Protein AF-A0A356IUM5-F1 (afdb_monomer)

Foldseek 3Di:
DPPAAAEEFAQQLDPVSLVVLQVCVVVRHQYEYEYEDQQFPDCVSVVSSVVSCVVRNHPYYHYHYHQLCVVPQAVGRDVVDDQDPDDDPDDHSNDRPPPD

Structure (mmCIF, N/CA/C/O backbone):
data_AF-A0A356IUM5-F1
#
_entry.id   AF-A0A356IUM5-F1
#
loop_
_atom_site.group_PDB
_atom_site.id
_atom_site.type_symbol
_atom_site.label_atom_id
_atom_site.label_alt_id
_atom_site.label_comp_id
_atom_site.label_asym_id
_atom_site.label_entity_id
_atom_site.label_seq_id
_atom_site.pdbx_PDB_ins_code
_atom_site.Cartn_x
_atom_site.Cartn_y
_atom_site.Cartn_z
_atom_site.occupancy
_atom_site.B_iso_or_equiv
_atom_site.auth_seq_id
_atom_site.auth_comp_id
_atom_site.auth_asym_id
_atom_site.auth_atom_id
_atom_site.pdbx_PDB_model_num
ATOM 1 N N . MET A 1 1 ? -20.427 9.902 25.580 1.00 51.66 1 MET A N 1
ATOM 2 C CA . MET A 1 1 ? -19.972 8.930 24.562 1.00 51.66 1 MET A CA 1
ATOM 3 C C . MET A 1 1 ? -18.486 9.168 24.376 1.00 51.66 1 MET A C 1
ATOM 5 O O . MET A 1 1 ? -18.110 10.327 24.287 1.00 51.66 1 MET A O 1
ATOM 9 N N . SER A 1 2 ? -17.641 8.138 24.435 1.00 69.00 2 SER A N 1
ATOM 10 C CA . SER A 1 2 ? -16.224 8.311 24.101 1.00 69.00 2 SER A CA 1
ATOM 11 C C . SER A 1 2 ? -16.115 8.572 22.602 1.00 69.00 2 SER A C 1
ATOM 13 O O . SER A 1 2 ? -16.614 7.758 21.825 1.00 69.00 2 SER A O 1
ATOM 15 N N . ASP A 1 3 ? -15.499 9.682 22.204 1.00 86.81 3 ASP A N 1
ATOM 16 C CA . ASP A 1 3 ? -15.209 9.939 20.794 1.00 86.81 3 ASP A CA 1
ATOM 17 C C . ASP A 1 3 ? -14.335 8.812 20.238 1.00 86.81 3 ASP A C 1
ATOM 19 O O . ASP A 1 3 ? -13.246 8.535 20.754 1.00 86.81 3 ASP A O 1
ATOM 23 N N . ILE A 1 4 ? -14.829 8.140 19.197 1.00 90.62 4 ILE A N 1
ATOM 24 C CA . ILE A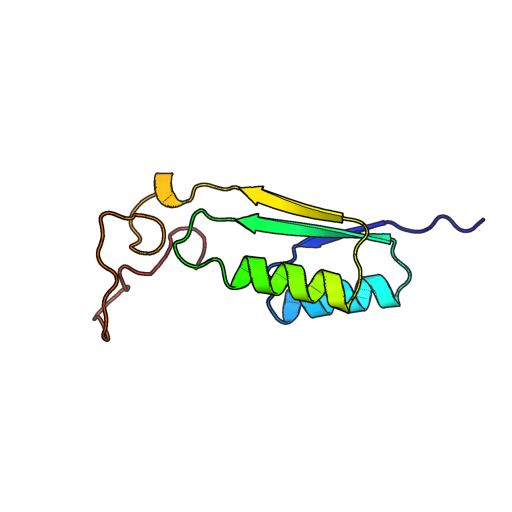 1 4 ? -14.062 7.118 18.489 1.00 90.62 4 ILE A CA 1
ATOM 25 C C . ILE A 1 4 ? -12.951 7.836 17.725 1.00 90.62 4 ILE A C 1
ATOM 27 O O . ILE A 1 4 ? -13.206 8.686 16.870 1.00 90.62 4 ILE A O 1
ATOM 31 N N . LYS A 1 5 ? -11.699 7.498 18.039 1.00 97.00 5 LYS A N 1
ATOM 32 C CA . LYS A 1 5 ? -10.541 8.076 17.356 1.00 97.0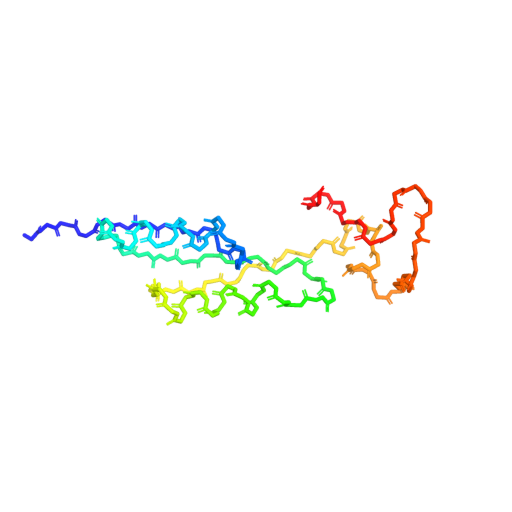0 5 LYS A CA 1
ATOM 33 C C . LYS A 1 5 ? -10.441 7.523 15.938 1.00 97.00 5 LYS A C 1
ATOM 35 O O . LYS A 1 5 ? -10.621 6.327 15.717 1.00 97.00 5 LYS A O 1
ATOM 40 N N . LYS A 1 6 ? -10.108 8.390 14.984 1.00 97.94 6 LYS A N 1
ATOM 41 C CA . LYS A 1 6 ? -9.921 8.022 13.576 1.00 97.94 6 LYS A CA 1
ATOM 42 C C . LYS A 1 6 ? -8.445 7.824 13.257 1.00 97.94 6 LYS A C 1
ATOM 44 O O . LYS A 1 6 ? -7.599 8.513 13.823 1.00 97.94 6 LYS A O 1
ATOM 49 N N . ALA A 1 7 ? -8.147 6.905 12.346 1.00 98.12 7 ALA A N 1
ATOM 50 C CA . ALA A 1 7 ? -6.799 6.668 11.838 1.00 98.12 7 ALA A CA 1
ATOM 51 C C . ALA A 1 7 ? -6.818 6.517 10.315 1.00 98.12 7 ALA A C 1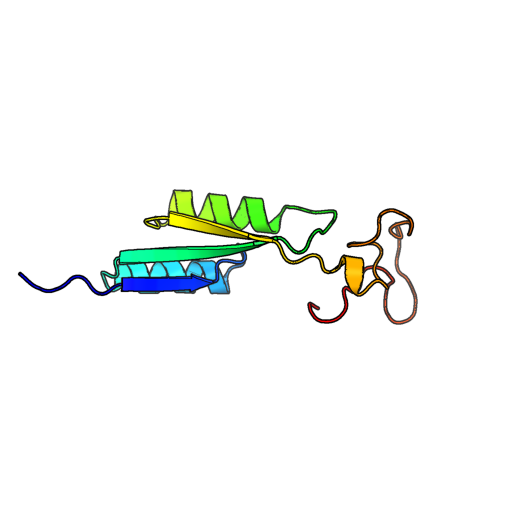
ATOM 53 O O . ALA A 1 7 ? -7.744 5.930 9.759 1.00 98.12 7 ALA A O 1
ATOM 54 N N . VAL A 1 8 ? -5.775 7.014 9.652 1.00 98.31 8 VAL A N 1
ATOM 55 C CA . VAL A 1 8 ? -5.514 6.750 8.234 1.00 98.31 8 VAL A CA 1
ATOM 56 C C . VAL A 1 8 ? -4.289 5.850 8.140 1.00 98.31 8 VAL A C 1
ATOM 58 O O . VAL A 1 8 ? -3.248 6.167 8.712 1.00 98.31 8 VAL A O 1
ATOM 61 N N . VAL A 1 9 ? -4.410 4.733 7.427 1.00 98.31 9 VAL A N 1
ATOM 62 C CA . VAL A 1 9 ? -3.337 3.754 7.229 1.00 98.31 9 VAL A CA 1
ATOM 63 C C . VAL A 1 9 ? -2.960 3.721 5.755 1.00 98.31 9 VAL A C 1
ATOM 65 O O . VAL A 1 9 ? -3.803 3.471 4.893 1.00 98.31 9 VAL A O 1
ATOM 68 N N . LEU A 1 10 ? -1.681 3.951 5.461 1.00 97.88 10 LEU A N 1
ATOM 69 C CA . LEU A 1 10 ? -1.141 3.725 4.124 1.00 97.88 10 LEU A CA 1
ATOM 70 C C . LEU A 1 10 ? -0.972 2.217 3.925 1.00 97.88 10 LEU A C 1
ATOM 72 O O . LEU A 1 10 ? -0.163 1.583 4.600 1.00 97.88 10 LEU A O 1
ATOM 76 N N . LEU A 1 11 ? -1.775 1.644 3.035 1.00 97.88 11 LEU A N 1
ATOM 77 C CA . LEU A 1 11 ? -1.935 0.212 2.855 1.00 97.88 11 LEU A CA 1
ATOM 78 C C . LEU A 1 11 ? -1.377 -0.233 1.501 1.00 97.88 11 LEU A C 1
ATOM 80 O O . LEU A 1 11 ? -2.064 -0.189 0.481 1.00 97.88 11 LEU A O 1
ATOM 84 N N . SER A 1 12 ? -0.124 -0.689 1.498 1.00 94.75 12 SER A N 1
ATOM 85 C CA . SER A 1 12 ? 0.539 -1.228 0.301 1.00 94.75 12 SER A CA 1
ATOM 86 C C . SER A 1 12 ? 0.131 -2.669 -0.018 1.00 94.75 12 SER A C 1
ATOM 88 O O . SER A 1 12 ? 0.404 -3.160 -1.106 1.00 94.75 12 SER A O 1
ATOM 90 N N . GLY A 1 13 ? -0.489 -3.372 0.937 1.00 93.50 13 GLY A N 1
ATOM 91 C CA . GLY A 1 13 ? -0.760 -4.809 0.838 1.00 93.50 13 GLY A CA 1
ATOM 92 C C . GLY A 1 13 ? 0.400 -5.692 1.315 1.00 93.50 13 GLY A C 1
ATOM 93 O O . GLY A 1 13 ? 0.254 -6.913 1.356 1.00 93.50 13 GLY A O 1
ATOM 94 N N . GLY A 1 14 ? 1.527 -5.092 1.717 1.00 95.56 14 GLY A N 1
ATOM 95 C CA . GLY A 1 14 ? 2.639 -5.777 2.378 1.00 95.56 14 GLY A CA 1
ATOM 96 C C . GLY A 1 14 ? 2.425 -5.972 3.884 1.00 95.56 14 GLY A C 1
ATOM 97 O O . GLY A 1 14 ? 1.565 -5.325 4.493 1.00 95.56 14 GLY A O 1
ATOM 98 N N . LEU A 1 15 ? 3.252 -6.837 4.483 1.00 97.25 15 LEU A N 1
ATOM 99 C CA . LEU A 1 15 ? 3.187 -7.248 5.894 1.00 97.25 15 LEU A CA 1
ATOM 100 C C . LEU A 1 15 ? 3.126 -6.064 6.866 1.00 97.25 15 LEU A C 1
ATOM 102 O O . LEU A 1 15 ? 2.255 -6.031 7.736 1.00 97.25 15 LEU A O 1
ATOM 106 N N . ASP A 1 16 ? 4.012 -5.085 6.702 1.00 97.88 16 ASP A N 1
ATOM 107 C CA . ASP A 1 16 ? 4.128 -3.960 7.635 1.00 97.88 16 ASP A CA 1
ATOM 108 C C . ASP A 1 16 ? 2.848 -3.123 7.645 1.00 97.88 16 ASP A C 1
ATOM 110 O O . ASP A 1 16 ? 2.271 -2.848 8.696 1.00 97.88 16 ASP A O 1
ATOM 114 N N . SER A 1 17 ? 2.336 -2.793 6.457 1.00 97.88 17 SER A N 1
ATOM 115 C CA . SER A 1 17 ? 1.107 -2.010 6.315 1.00 97.88 17 SER A CA 1
ATOM 116 C C . SER A 1 17 ? -0.130 -2.746 6.845 1.00 97.88 17 SER A C 1
ATOM 118 O O . SER A 1 17 ? -0.987 -2.139 7.492 1.00 97.88 17 SER A O 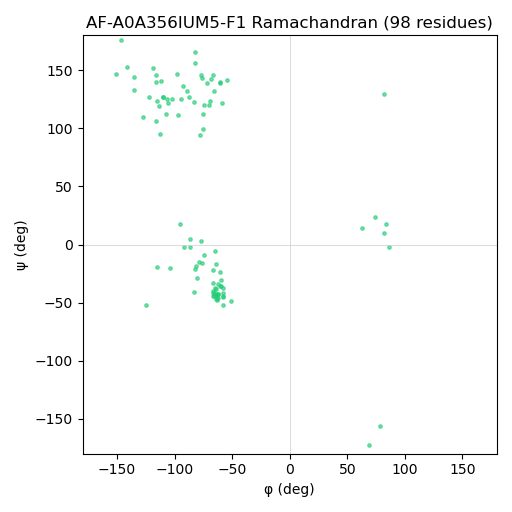1
ATOM 120 N N . ALA A 1 18 ? -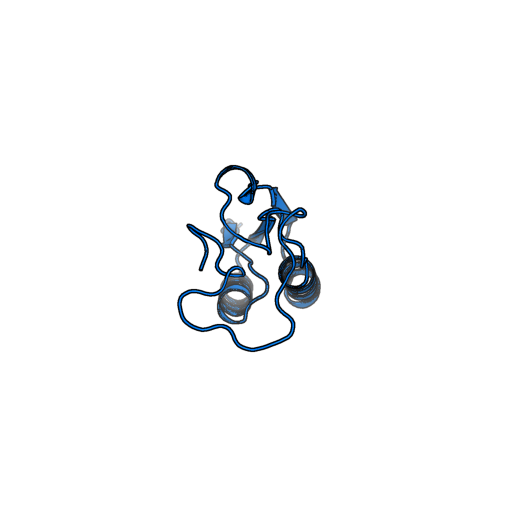0.198 -4.067 6.645 1.00 98.38 18 ALA A N 1
ATOM 121 C CA . ALA A 1 18 ? -1.256 -4.905 7.199 1.00 98.38 18 ALA A CA 1
ATOM 122 C C . ALA A 1 18 ? -1.181 -4.968 8.731 1.00 98.38 18 ALA A C 1
ATOM 124 O O . ALA A 1 18 ? -2.204 -4.878 9.411 1.00 98.38 18 ALA A O 1
ATOM 125 N N . THR A 1 19 ? 0.032 -5.049 9.278 1.00 98.50 19 THR A N 1
ATOM 126 C CA . THR A 1 19 ? 0.279 -5.043 10.724 1.00 98.50 19 THR A CA 1
ATOM 127 C C . THR A 1 19 ? -0.140 -3.711 11.345 1.00 98.50 19 THR A C 1
ATOM 129 O O . THR A 1 19 ? -0.828 -3.700 12.365 1.00 98.50 19 THR A O 1
ATOM 132 N N . CYS A 1 20 ? 0.177 -2.583 10.702 1.00 98.50 20 CYS A N 1
ATOM 133 C CA . CYS A 1 20 ? -0.281 -1.259 11.127 1.00 98.50 20 CYS A CA 1
ATOM 134 C C . CYS A 1 20 ? -1.812 -1.167 11.191 1.00 98.50 20 CYS A C 1
ATOM 136 O O . CYS A 1 20 ? -2.352 -0.670 12.182 1.00 98.50 20 CYS A O 1
ATOM 138 N N . LEU A 1 21 ? -2.521 -1.683 10.177 1.00 98.62 21 LEU A N 1
ATOM 139 C CA . LEU A 1 21 ? -3.986 -1.724 10.190 1.00 98.62 21 LEU A CA 1
ATOM 140 C C . LEU A 1 21 ? -4.514 -2.592 11.339 1.00 98.62 21 LEU A C 1
ATOM 142 O O . LEU A 1 21 ? -5.399 -2.156 12.073 1.00 98.62 21 LEU A O 1
ATOM 146 N N . ALA A 1 22 ? -3.949 -3.787 11.532 1.00 98.50 22 ALA A N 1
ATOM 147 C CA . ALA A 1 22 ? -4.345 -4.688 12.612 1.00 98.50 22 ALA A CA 1
ATOM 148 C C . ALA A 1 22 ? -4.184 -4.032 13.992 1.00 98.50 22 ALA A C 1
ATOM 150 O O . ALA A 1 22 ? -5.101 -4.085 14.813 1.00 98.50 22 ALA A O 1
ATOM 151 N N . ILE A 1 23 ? -3.053 -3.361 14.232 1.00 98.56 23 ILE A N 1
ATOM 152 C CA . ILE A 1 23 ? -2.776 -2.654 15.488 1.00 98.56 23 ILE A CA 1
ATOM 153 C C . ILE A 1 23 ? -3.776 -1.512 15.702 1.00 98.56 23 ILE A C 1
ATOM 155 O O . ILE A 1 23 ? -4.362 -1.412 16.780 1.00 98.56 23 ILE A O 1
ATOM 159 N N . ALA A 1 24 ? -4.014 -0.671 14.691 1.00 98.25 24 ALA A N 1
ATOM 160 C CA . ALA A 1 24 ? -4.949 0.448 14.802 1.00 98.25 24 ALA A CA 1
ATOM 161 C C . ALA A 1 24 ? -6.387 -0.034 15.071 1.00 98.25 24 ALA A C 1
ATOM 163 O O . ALA A 1 24 ? -7.071 0.486 15.954 1.00 98.25 24 ALA A O 1
ATOM 164 N N . ARG A 1 25 ? -6.832 -1.092 14.383 1.00 97.88 25 ARG A N 1
ATOM 165 C CA . ARG A 1 25 ? -8.137 -1.721 14.634 1.00 97.88 25 ARG A CA 1
ATOM 166 C C . ARG A 1 25 ? -8.227 -2.308 16.039 1.00 97.88 25 ARG A C 1
ATOM 168 O O . ARG A 1 25 ? -9.219 -2.071 16.722 1.00 97.88 25 ARG A O 1
ATOM 175 N N . HIS A 1 26 ? -7.189 -3.009 16.493 1.00 97.62 26 HIS A N 1
ATOM 176 C CA . HIS A 1 26 ? -7.131 -3.576 17.841 1.00 97.62 26 HIS A CA 1
ATOM 177 C C . HIS A 1 26 ? -7.209 -2.500 18.936 1.00 97.62 26 HIS A C 1
ATOM 179 O O . HIS A 1 26 ? -7.855 -2.706 19.959 1.00 97.62 26 HIS A O 1
ATOM 185 N N . GLN A 1 27 ? -6.621 -1.325 18.702 1.00 97.19 27 GLN A N 1
ATOM 186 C CA . GLN A 1 27 ? -6.691 -0.181 19.616 1.00 97.19 27 GLN A CA 1
ATOM 187 C C . GLN A 1 27 ? -8.033 0.580 19.568 1.00 97.19 27 GLN A C 1
ATOM 189 O O . GLN A 1 27 ? -8.188 1.592 20.251 1.00 97.19 27 GLN A O 1
ATOM 194 N N . GLY A 1 28 ? -9.008 0.115 18.779 1.00 96.81 28 GLY A N 1
ATOM 195 C CA . GLY A 1 28 ? -10.353 0.689 18.716 1.00 96.81 28 GLY A CA 1
ATOM 196 C C . GLY A 1 28 ? -10.495 1.893 17.784 1.00 96.81 28 GLY A C 1
ATOM 197 O O . GLY A 1 28 ? -11.478 2.625 17.900 1.00 96.81 28 GLY A O 1
ATOM 198 N N . TYR A 1 29 ? -9.551 2.115 16.863 1.00 98.25 29 TYR A N 1
ATOM 199 C CA . TYR A 1 29 ? -9.668 3.203 15.893 1.00 98.25 29 TYR A CA 1
ATOM 200 C C . TYR A 1 29 ? -10.666 2.874 14.775 1.00 98.25 29 TYR A C 1
ATOM 202 O O . TYR A 1 29 ? -10.722 1.761 14.230 1.00 98.25 29 TYR A O 1
ATOM 210 N N . GLU A 1 30 ? -11.393 3.903 14.353 1.00 98.06 30 GLU A N 1
ATOM 211 C CA . GLU A 1 30 ? -12.089 3.935 13.072 1.00 98.06 30 GLU A CA 1
ATOM 212 C C . GLU A 1 30 ? -11.052 4.166 11.962 1.00 98.06 30 GLU A C 1
ATOM 214 O O . GLU A 1 30 ? -10.556 5.277 11.765 1.00 98.06 30 GLU A O 1
ATOM 219 N N . CYS A 1 31 ? -10.652 3.083 11.295 1.00 98.50 31 CYS A N 1
ATOM 220 C CA . CYS A 1 31 ? -9.549 3.102 10.338 1.00 98.50 31 CYS A CA 1
ATOM 221 C C . CYS A 1 31 ? -10.042 3.351 8.913 1.00 98.50 31 CYS A C 1
ATOM 223 O O . CYS A 1 31 ? -10.980 2.703 8.457 1.00 98.50 31 CYS A O 1
ATOM 225 N N . TYR A 1 32 ? -9.340 4.215 8.195 1.00 98.56 32 TYR A N 1
ATOM 226 C CA . TYR A 1 32 ? -9.468 4.453 6.762 1.00 98.56 32 TYR A CA 1
ATOM 227 C C . TYR A 1 32 ? -8.155 4.046 6.097 1.00 98.56 32 TYR A C 1
ATOM 229 O O . TYR A 1 32 ? -7.083 4.299 6.645 1.00 98.56 32 TYR A O 1
ATOM 237 N N . ALA A 1 33 ? -8.216 3.413 4.934 1.00 98.50 33 ALA A N 1
ATOM 238 C CA . ALA A 1 33 ? -7.037 2.937 4.225 1.00 98.50 33 ALA A CA 1
ATOM 239 C C . ALA A 1 33 ? -6.815 3.727 2.930 1.00 98.50 33 ALA A C 1
ATOM 241 O O . ALA A 1 33 ? -7.762 4.042 2.208 1.00 98.50 33 ALA A O 1
ATOM 242 N N . ILE A 1 34 ? -5.552 4.022 2.624 1.00 98.12 34 ILE A N 1
ATOM 243 C CA . ILE A 1 34 ? -5.125 4.619 1.356 1.00 98.12 34 ILE A CA 1
ATOM 244 C C . ILE A 1 34 ? -4.102 3.693 0.710 1.00 98.12 34 ILE A C 1
ATOM 246 O O . ILE A 1 34 ? -3.103 3.357 1.335 1.00 98.12 34 ILE A O 1
ATOM 250 N N . THR A 1 35 ? -4.322 3.314 -0.542 1.00 96.38 35 THR A N 1
ATOM 251 C CA . THR A 1 35 ? -3.349 2.584 -1.361 1.00 96.38 35 THR A CA 1
ATOM 252 C C . THR A 1 35 ? -2.975 3.410 -2.587 1.00 96.38 35 THR A C 1
ATOM 254 O O . THR A 1 35 ? -3.771 4.231 -3.047 1.00 96.38 35 THR A O 1
ATOM 257 N N . PHE A 1 36 ? -1.765 3.220 -3.103 1.00 92.75 36 PHE A N 1
ATOM 258 C CA . PHE A 1 36 ? -1.259 3.969 -4.248 1.00 92.75 36 PHE A CA 1
ATOM 259 C C . PHE A 1 36 ? -1.145 3.057 -5.461 1.00 92.75 36 PHE A C 1
ATOM 261 O O . PHE A 1 36 ? -0.522 2.001 -5.396 1.00 92.75 36 PHE A O 1
ATOM 268 N N . ASP A 1 37 ? -1.745 3.486 -6.563 1.00 91.75 37 ASP A N 1
ATOM 269 C CA . ASP A 1 37 ? -1.544 2.899 -7.878 1.00 91.75 37 ASP A CA 1
ATOM 270 C C . ASP A 1 37 ? -0.503 3.735 -8.623 1.00 91.75 37 ASP A C 1
ATOM 272 O O . ASP A 1 37 ? -0.754 4.888 -8.967 1.00 91.75 37 ASP A O 1
ATOM 276 N N . TYR A 1 3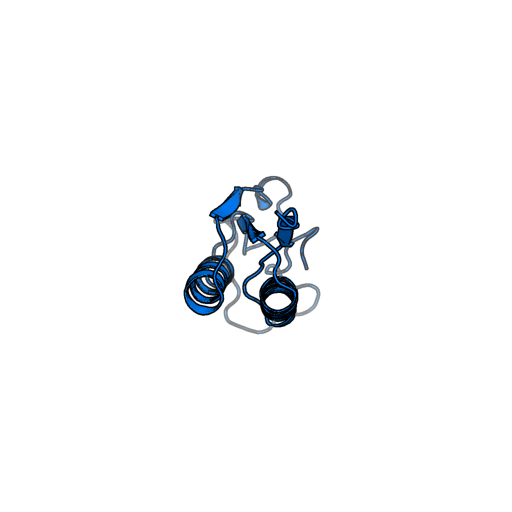8 ? 0.672 3.151 -8.847 1.00 87.81 38 TYR A N 1
ATOM 277 C CA . TYR A 1 38 ? 1.795 3.826 -9.496 1.00 87.81 38 TYR A CA 1
ATOM 278 C C . TYR A 1 38 ? 1.768 3.750 -11.037 1.00 87.81 38 TYR A C 1
ATOM 280 O O . TYR A 1 38 ? 2.737 4.149 -11.688 1.00 87.81 38 TYR A O 1
ATOM 288 N N . GLY A 1 39 ? 0.712 3.185 -11.634 1.00 81.94 39 GLY A N 1
ATOM 289 C CA . GLY A 1 39 ? 0.624 2.958 -13.082 1.00 81.94 39 GLY A CA 1
ATOM 290 C C . GLY A 1 39 ? 1.509 1.809 -13.572 1.00 81.94 39 GLY A C 1
ATOM 291 O O . GLY A 1 39 ? 1.922 1.777 -14.731 1.00 81.94 39 GLY A O 1
ATOM 292 N N . GLN A 1 40 ? 1.845 0.873 -12.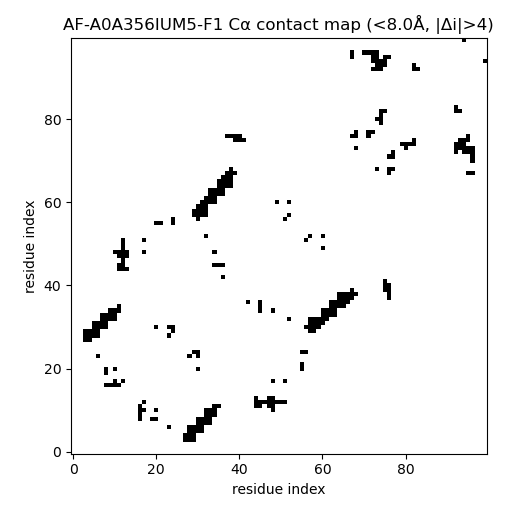686 1.00 79.50 40 GLN A N 1
ATOM 293 C CA . GLN A 1 40 ? 2.727 -0.243 -13.010 1.00 79.50 40 GLN A CA 1
ATOM 294 C C . GLN A 1 40 ? 1.994 -1.388 -13.701 1.00 79.50 40 GLN A C 1
ATOM 296 O O . GLN A 1 40 ? 0.802 -1.596 -13.503 1.00 79.50 40 GLN A O 1
ATOM 301 N N . ARG A 1 41 ? 2.725 -2.208 -14.463 1.00 76.06 41 ARG A N 1
ATOM 302 C CA . ARG A 1 41 ? 2.163 -3.383 -15.155 1.00 76.06 41 ARG A CA 1
ATOM 303 C C . ARG A 1 41 ? 1.555 -4.433 -14.219 1.00 76.06 41 ARG A C 1
ATOM 305 O O . ARG A 1 41 ? 0.732 -5.224 -14.672 1.00 76.06 41 ARG A O 1
ATOM 312 N N . HIS A 1 42 ? 1.976 -4.483 -12.955 1.00 75.94 42 HIS A N 1
ATOM 313 C CA . HIS A 1 42 ? 1.514 -5.478 -11.991 1.00 75.94 42 HIS A CA 1
ATOM 314 C C . HIS A 1 42 ? 0.700 -4.834 -10.868 1.00 75.94 42 HIS A C 1
ATOM 316 O O . HIS A 1 42 ? 1.222 -4.058 -10.077 1.00 75.94 42 HIS A O 1
ATOM 322 N N . GLU A 1 43 ? -0.564 -5.242 -10.752 1.00 82.94 43 GLU A N 1
ATOM 323 C CA . GLU A 1 43 ? -1.513 -4.760 -9.736 1.00 82.94 43 GLU A CA 1
ATOM 324 C C . GLU A 1 43 ? -1.585 -5.679 -8.496 1.00 82.94 43 GLU A C 1
ATOM 326 O O . GLU A 1 43 ? -2.541 -5.638 -7.718 1.00 82.94 43 GLU A O 1
ATOM 331 N N . SER A 1 44 ? -0.593 -6.556 -8.297 1.00 89.88 44 SER A N 1
ATOM 332 C CA . SER A 1 44 ? -0.600 -7.555 -7.216 1.00 89.88 44 SER A CA 1
ATOM 333 C C . SER A 1 44 ? -0.672 -6.922 -5.822 1.00 89.88 44 SER A C 1
ATOM 335 O O . SER A 1 44 ? -1.345 -7.461 -4.940 1.00 89.88 44 SER A O 1
ATOM 337 N N . GLU A 1 45 ? -0.030 -5.767 -5.643 1.00 90.06 45 GLU A N 1
ATOM 338 C CA . GLU A 1 45 ? -0.061 -4.961 -4.418 1.00 90.06 45 GLU A CA 1
ATOM 339 C C . GLU A 1 45 ? -1.454 -4.378 -4.152 1.00 90.06 45 GLU A C 1
ATOM 341 O O . GLU A 1 45 ? -1.975 -4.517 -3.047 1.00 90.06 45 GLU A O 1
ATOM 346 N N . LEU A 1 46 ? -2.124 -3.833 -5.174 1.00 93.56 46 LEU A N 1
ATOM 347 C CA . LEU A 1 46 ? -3.493 -3.314 -5.055 1.00 93.56 46 LEU A CA 1
ATOM 348 C C . LEU A 1 46 ? -4.477 -4.428 -4.674 1.00 93.56 46 LEU A C 1
ATOM 350 O O . LEU A 1 46 ? -5.317 -4.260 -3.784 1.00 93.56 46 LEU A O 1
ATOM 354 N N . ALA A 1 47 ? -4.333 -5.600 -5.298 1.00 95.50 47 ALA A N 1
ATOM 355 C CA . ALA A 1 47 ? -5.117 -6.779 -4.952 1.00 95.50 47 ALA A CA 1
ATOM 356 C C . ALA A 1 47 ? -4.827 -7.255 -3.517 1.00 95.50 47 ALA A C 1
ATOM 358 O O . ALA A 1 47 ? -5.742 -7.672 -2.808 1.00 95.50 47 ALA A O 1
ATOM 359 N N . ALA A 1 48 ? -3.571 -7.192 -3.067 1.00 96.44 48 ALA A N 1
ATOM 360 C CA . ALA A 1 48 ? -3.202 -7.520 -1.694 1.00 96.44 48 ALA A CA 1
ATOM 361 C C . ALA A 1 48 ? -3.795 -6.525 -0.686 1.00 96.44 48 ALA A C 1
ATOM 363 O O . ALA A 1 48 ? -4.384 -6.957 0.302 1.00 96.44 48 ALA A O 1
ATOM 364 N N . ALA A 1 49 ? -3.732 -5.220 -0.959 1.00 97.25 49 ALA A N 1
ATOM 365 C CA . ALA A 1 49 ? -4.337 -4.188 -0.121 1.00 97.25 49 ALA A CA 1
ATOM 366 C C . ALA A 1 49 ? -5.851 -4.399 0.035 1.00 97.25 49 ALA A C 1
ATOM 368 O O . ALA A 1 49 ? -6.369 -4.323 1.150 1.00 97.25 49 ALA A O 1
ATOM 369 N N . ARG A 1 50 ? -6.553 -4.757 -1.052 1.00 97.50 50 ARG A N 1
ATOM 370 C CA . ARG A 1 50 ? -7.977 -5.126 -1.003 1.00 97.50 50 ARG A CA 1
ATOM 371 C C . ARG A 1 50 ? -8.222 -6.306 -0.063 1.00 97.50 50 ARG A C 1
ATOM 373 O O . ARG A 1 50 ? -9.017 -6.173 0.860 1.00 97.50 50 ARG A O 1
ATOM 380 N N . ARG A 1 51 ? -7.479 -7.408 -0.233 1.00 98.12 51 ARG A N 1
ATOM 381 C CA . ARG A 1 51 ? -7.600 -8.598 0.631 1.00 98.12 51 ARG A CA 1
ATOM 382 C C . ARG A 1 51 ? -7.354 -8.280 2.105 1.00 98.12 51 ARG A C 1
ATOM 384 O O . ARG A 1 51 ? -8.016 -8.842 2.969 1.00 98.12 51 ARG A O 1
ATOM 391 N N . VAL A 1 52 ? -6.407 -7.390 2.400 1.00 98.19 52 VAL A N 1
ATOM 392 C CA . VAL A 1 52 ? -6.114 -6.976 3.777 1.00 98.19 52 VAL A CA 1
ATOM 393 C C . VAL A 1 52 ? -7.281 -6.188 4.381 1.00 98.19 52 VAL A C 1
ATOM 395 O O . VAL A 1 52 ? -7.644 -6.446 5.527 1.00 98.19 52 VAL A O 1
ATOM 398 N N . VAL A 1 53 ? -7.909 -5.277 3.629 1.00 97.94 53 VAL A N 1
ATOM 399 C CA . VAL A 1 53 ? -9.115 -4.565 4.095 1.00 97.94 53 VAL A CA 1
ATOM 400 C C . VAL A 1 53 ? -10.286 -5.517 4.292 1.00 97.94 53 VAL A C 1
ATOM 402 O O . VAL A 1 53 ? -10.961 -5.417 5.313 1.00 97.94 53 VAL A O 1
ATOM 405 N N . ASP A 1 54 ? -10.492 -6.463 3.377 1.00 97.81 54 ASP A N 1
ATOM 406 C CA . ASP A 1 54 ? -11.567 -7.453 3.489 1.00 97.81 54 ASP A CA 1
ATOM 407 C C . ASP A 1 54 ? -11.391 -8.343 4.735 1.00 97.81 54 ASP A C 1
ATOM 409 O O . ASP A 1 54 ? -12.371 -8.725 5.371 1.00 97.81 54 ASP A O 1
ATOM 413 N N . ALA A 1 55 ? -10.143 -8.641 5.116 1.00 97.81 55 ALA A N 1
ATOM 414 C CA . ALA A 1 55 ? -9.826 -9.479 6.272 1.00 97.81 55 ALA A CA 1
ATOM 415 C C . ALA A 1 55 ? -9.821 -8.726 7.617 1.00 97.81 55 ALA A C 1
ATOM 417 O O . ALA A 1 55 ? -10.266 -9.273 8.624 1.00 97.81 55 ALA A O 1
ATOM 418 N N . LEU A 1 56 ? -9.281 -7.502 7.664 1.00 97.44 56 LEU A N 1
ATOM 419 C CA . LEU A 1 56 ? -9.041 -6.761 8.917 1.00 97.44 56 LEU A CA 1
ATOM 420 C C . LEU A 1 56 ? -10.059 -5.641 9.179 1.00 97.44 56 LEU A C 1
ATOM 422 O O . LEU A 1 56 ? -10.231 -5.199 10.320 1.00 97.44 56 LEU A O 1
ATOM 426 N N . GLY A 1 57 ? -10.739 -5.184 8.130 1.00 95.12 57 GLY A N 1
ATOM 427 C CA . GLY A 1 57 ? -11.704 -4.097 8.168 1.00 95.12 57 GLY A CA 1
ATOM 428 C C . GLY A 1 57 ? -11.068 -2.707 8.115 1.00 95.12 57 GLY A C 1
ATOM 429 O O . GLY A 1 57 ? -10.201 -2.349 8.912 1.00 95.12 57 GLY A O 1
ATOM 430 N N . ALA A 1 58 ? -11.586 -1.886 7.208 1.00 97.69 58 ALA A N 1
ATOM 431 C CA . ALA A 1 58 ? -11.431 -0.437 7.179 1.00 97.69 58 ALA A CA 1
ATOM 432 C C . ALA A 1 58 ? -12.765 0.173 6.725 1.00 97.69 58 ALA A C 1
ATOM 434 O O . ALA A 1 58 ? -13.528 -0.471 6.008 1.00 97.69 58 ALA A O 1
ATOM 435 N N . MET A 1 59 ? -13.048 1.405 7.135 1.00 98.00 59 MET A N 1
ATOM 436 C CA . MET A 1 59 ? -14.273 2.115 6.754 1.00 98.00 59 MET A CA 1
ATOM 437 C C . MET A 1 59 ? -14.306 2.445 5.263 1.00 98.00 59 MET A C 1
ATOM 439 O O . MET A 1 59 ? -15.366 2.456 4.649 1.00 98.00 59 MET A O 1
ATOM 443 N N . GLU A 1 60 ? -13.136 2.708 4.687 1.00 97.81 60 GLU A N 1
ATOM 444 C CA . GLU A 1 60 ? -12.952 2.985 3.269 1.00 97.81 60 GLU A CA 1
ATOM 445 C C . GLU A 1 60 ? -11.550 2.530 2.854 1.00 97.81 60 GLU A C 1
ATOM 447 O O . GLU A 1 60 ? -10.606 2.630 3.641 1.00 97.81 60 GLU A O 1
ATOM 452 N N . LEU A 1 61 ? -11.413 2.065 1.611 1.00 97.94 61 LEU A N 1
ATOM 453 C CA . LEU A 1 61 ? -10.126 1.925 0.934 1.00 97.94 61 LEU A CA 1
ATOM 454 C C . LEU A 1 61 ? -10.111 2.858 -0.274 1.00 97.94 61 LEU A C 1
ATOM 456 O O . LEU A 1 61 ? -10.753 2.573 -1.288 1.00 97.94 61 LEU A O 1
ATOM 460 N N . LYS A 1 62 ? -9.364 3.955 -0.160 1.00 97.75 62 LYS A N 1
ATOM 461 C CA . LYS A 1 62 ? -9.136 4.906 -1.245 1.00 97.75 62 LYS A CA 1
ATOM 462 C C . LYS A 1 62 ? -7.907 4.489 -2.045 1.00 97.75 62 LYS A C 1
ATOM 464 O O . LYS A 1 62 ? -6.851 4.252 -1.467 1.00 97.75 62 LYS A O 1
ATOM 469 N N . THR A 1 63 ? -8.024 4.459 -3.367 1.00 95.81 63 THR A N 1
ATOM 470 C CA . THR A 1 63 ? -6.872 4.288 -4.261 1.00 95.81 63 THR A CA 1
ATOM 471 C C . THR A 1 63 ? -6.498 5.643 -4.849 1.00 95.81 63 THR A C 1
ATOM 473 O O . THR A 1 63 ? -7.354 6.329 -5.409 1.00 95.81 63 THR A O 1
ATOM 476 N N . ILE A 1 64 ? -5.238 6.043 -4.690 1.00 94.38 64 ILE A N 1
ATOM 477 C CA . ILE A 1 64 ? -4.672 7.268 -5.259 1.00 94.38 64 ILE A CA 1
ATOM 478 C C . ILE A 1 64 ? -3.778 6.878 -6.427 1.00 94.38 64 ILE A C 1
ATOM 480 O O . ILE A 1 64 ? -2.828 6.121 -6.250 1.00 94.38 64 ILE A O 1
ATOM 484 N N . HIS A 1 65 ? -4.083 7.401 -7.609 1.00 91.19 65 HIS A N 1
ATOM 485 C CA . HIS A 1 65 ? -3.286 7.157 -8.802 1.00 91.19 65 HIS A CA 1
ATOM 486 C C . HIS A 1 65 ? -2.145 8.178 -8.897 1.00 91.19 65 HIS A C 1
ATOM 488 O O . HIS A 1 65 ? -2.382 9.386 -8.824 1.00 91.19 65 HIS A O 1
ATOM 494 N N . ILE A 1 66 ? -0.916 7.692 -9.055 1.00 87.56 66 ILE A N 1
ATOM 495 C CA . ILE A 1 66 ? 0.301 8.475 -9.276 1.00 87.56 66 ILE A CA 1
ATOM 496 C C . ILE A 1 66 ? 0.978 7.901 -10.517 1.00 87.56 66 ILE A C 1
ATOM 498 O O . ILE A 1 66 ? 1.526 6.806 -10.472 1.00 87.56 66 ILE A O 1
ATOM 502 N N . ASN A 1 67 ? 0.975 8.638 -11.623 1.00 83.50 67 ASN A N 1
ATOM 503 C CA . ASN A 1 67 ? 1.592 8.157 -12.852 1.00 83.50 67 ASN A CA 1
ATOM 504 C C . ASN A 1 67 ? 3.123 8.295 -12.791 1.00 83.50 67 ASN A C 1
ATOM 506 O O . ASN A 1 67 ? 3.678 9.337 -13.134 1.00 83.50 67 ASN A O 1
ATOM 510 N N . LEU A 1 68 ? 3.824 7.235 -12.378 1.00 82.81 68 LEU A N 1
ATOM 511 C CA . LEU A 1 68 ? 5.292 7.208 -12.429 1.00 82.81 68 LEU A CA 1
ATOM 512 C C . LEU A 1 68 ? 5.833 7.018 -13.856 1.00 82.81 68 LEU A C 1
ATOM 514 O O . LEU A 1 68 ? 7.032 7.175 -14.076 1.00 82.81 68 LEU A O 1
ATOM 518 N N . GLY A 1 69 ? 4.975 6.711 -14.835 1.00 77.94 69 GLY A N 1
ATOM 519 C CA . GLY A 1 69 ? 5.352 6.667 -16.249 1.00 77.94 69 GLY A CA 1
ATOM 520 C C . GLY A 1 69 ? 5.889 8.005 -16.761 1.00 77.94 69 GLY A C 1
ATOM 521 O O . GLY A 1 69 ? 6.800 8.008 -17.582 1.00 77.94 69 GLY A O 1
ATOM 522 N N . ASP A 1 70 ? 5.420 9.127 -16.205 1.00 79.81 70 ASP A N 1
ATOM 523 C CA . ASP A 1 70 ? 5.883 10.472 -16.580 1.00 79.81 70 ASP A CA 1
ATOM 524 C C . ASP A 1 70 ? 7.351 10.731 -16.186 1.00 79.81 70 ASP A C 1
ATOM 526 O O . ASP A 1 70 ? 8.013 11.583 -16.776 1.00 79.81 70 ASP A O 1
ATOM 530 N N . ILE A 1 71 ? 7.880 9.981 -15.211 1.00 80.12 71 ILE A N 1
ATOM 531 C CA . ILE A 1 71 ? 9.302 10.019 -14.827 1.00 80.12 71 ILE A CA 1
ATOM 532 C C . ILE A 1 71 ? 10.149 9.173 -15.795 1.00 80.12 71 ILE A C 1
ATOM 534 O O . ILE A 1 71 ? 11.315 9.484 -16.038 1.00 80.12 71 ILE A O 1
ATOM 538 N N . GLY A 1 72 ? 9.559 8.128 -16.382 1.00 79.00 72 GLY A N 1
ATOM 539 C CA . GLY A 1 72 ? 10.214 7.226 -17.326 1.00 79.00 72 GLY A CA 1
ATOM 540 C C . GLY A 1 72 ? 11.290 6.327 -16.703 1.00 79.00 72 GLY A C 1
ATOM 541 O O . GLY A 1 72 ? 11.470 6.256 -15.487 1.00 79.00 72 GLY A O 1
ATOM 542 N N . GLY A 1 73 ? 12.008 5.598 -17.562 1.00 80.62 73 GLY A N 1
ATOM 543 C CA . GLY A 1 73 ? 13.192 4.823 -17.168 1.00 80.62 73 GLY A CA 1
ATOM 544 C C . GLY A 1 73 ? 12.921 3.445 -16.557 1.00 80.62 73 GLY A C 1
ATOM 545 O O . GLY A 1 73 ? 13.862 2.823 -16.070 1.00 80.62 73 GLY A O 1
ATOM 546 N N . SER A 1 74 ? 11.677 2.949 -16.600 1.00 84.31 74 SER A N 1
ATOM 547 C CA . SER A 1 74 ? 11.331 1.614 -16.103 1.00 84.31 74 SER A CA 1
ATOM 548 C C . SER A 1 74 ? 10.414 0.832 -17.038 1.00 84.31 74 SER A C 1
ATOM 550 O O . SER A 1 74 ? 9.345 1.303 -17.417 1.00 84.31 74 SER A O 1
ATOM 552 N N . ALA A 1 75 ? 10.756 -0.429 -17.300 1.00 84.25 75 ALA A N 1
ATOM 553 C CA . ALA A 1 75 ? 9.906 -1.397 -17.987 1.00 84.25 75 ALA A CA 1
ATOM 554 C C . ALA A 1 75 ? 8.620 -1.732 -17.215 1.00 84.25 75 ALA A C 1
ATOM 556 O O . ALA A 1 75 ? 7.674 -2.268 -17.794 1.00 84.25 75 ALA A O 1
ATOM 557 N N . LEU A 1 76 ? 8.555 -1.420 -15.914 1.00 82.56 76 LEU A N 1
ATOM 558 C CA . LEU A 1 76 ? 7.349 -1.635 -15.117 1.00 82.56 76 LEU A CA 1
ATOM 559 C C . LEU A 1 76 ? 6.318 -0.516 -15.266 1.00 82.56 76 LEU A C 1
ATOM 561 O O . LEU A 1 76 ? 5.150 -0.785 -15.004 1.00 82.56 76 LEU A O 1
ATOM 565 N N . THR A 1 77 ? 6.708 0.686 -15.693 1.00 81.25 77 THR A N 1
ATOM 566 C CA . THR A 1 77 ? 5.806 1.844 -15.861 1.00 81.25 77 THR A CA 1
ATOM 567 C C . THR A 1 77 ? 5.684 2.301 -17.316 1.00 81.25 77 THR A C 1
ATOM 569 O O . THR A 1 77 ? 4.690 2.924 -17.674 1.00 81.25 77 THR A O 1
ATOM 572 N N . ASP A 1 78 ? 6.632 1.933 -18.183 1.00 83.06 78 ASP A N 1
ATOM 573 C CA . ASP A 1 78 ? 6.600 2.196 -19.622 1.00 83.06 78 ASP A CA 1
ATOM 574 C C . ASP A 1 78 ? 6.301 0.906 -20.401 1.00 83.06 78 ASP A C 1
ATOM 576 O O . ASP A 1 78 ? 6.987 -0.109 -20.255 1.00 83.06 78 ASP A O 1
ATOM 580 N N . ARG A 1 79 ? 5.259 0.926 -21.241 1.00 81.00 79 ARG A N 1
ATOM 581 C CA . ARG A 1 79 ? 4.834 -0.222 -22.064 1.00 81.00 79 ARG A CA 1
ATOM 582 C C . ARG A 1 79 ? 5.720 -0.474 -23.289 1.00 81.00 79 ARG A C 1
ATOM 584 O O . ARG A 1 79 ? 5.640 -1.560 -23.855 1.00 81.00 79 ARG A O 1
ATOM 591 N N . SER A 1 80 ? 6.547 0.490 -23.685 1.00 84.31 80 SER A N 1
ATOM 592 C CA . SER A 1 80 ? 7.442 0.392 -24.843 1.00 84.31 80 SER A CA 1
ATOM 593 C C . SER A 1 80 ? 8.741 -0.369 -24.552 1.00 84.31 80 SER A C 1
ATOM 595 O O . SER A 1 80 ? 9.382 -0.860 -25.477 1.00 84.31 80 SER A O 1
ATOM 597 N N . ILE A 1 81 ? 9.109 -0.514 -23.275 1.00 82.62 81 ILE A N 1
ATOM 598 C CA . ILE A 1 81 ? 10.329 -1.205 -22.842 1.00 82.62 81 ILE A CA 1
ATOM 599 C C . ILE A 1 81 ? 9.990 -2.667 -22.523 1.00 82.62 81 ILE A C 1
ATOM 601 O O . ILE A 1 81 ? 9.101 -2.945 -21.717 1.00 82.62 81 ILE A O 1
ATOM 605 N N . GLU A 1 82 ? 10.670 -3.633 -23.133 1.00 84.94 82 GLU A N 1
ATOM 606 C CA . GLU A 1 82 ? 10.455 -5.047 -22.803 1.00 84.94 82 GLU A CA 1
ATOM 607 C C . GLU A 1 82 ? 10.947 -5.388 -21.388 1.00 84.94 82 GLU A C 1
ATOM 609 O O . GLU A 1 82 ? 11.972 -4.888 -20.923 1.00 84.9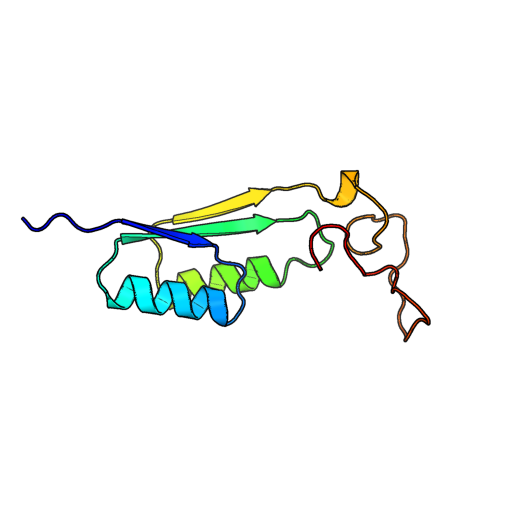4 82 GLU A O 1
ATOM 614 N N . VAL A 1 83 ? 10.206 -6.257 -20.692 1.00 84.56 83 VAL A N 1
ATOM 615 C CA . VAL A 1 83 ? 10.610 -6.765 -19.374 1.00 84.56 83 VAL A CA 1
ATOM 616 C C . VAL A 1 83 ? 11.579 -7.934 -19.588 1.00 84.56 83 VAL A C 1
ATOM 618 O O . VAL A 1 83 ? 11.194 -8.906 -20.243 1.00 84.56 83 VAL A O 1
ATOM 621 N N . PRO A 1 84 ? 12.810 -7.886 -19.045 1.00 85.00 84 PRO A N 1
ATOM 622 C CA . PRO A 1 84 ? 13.768 -8.980 -19.170 1.00 85.00 84 PRO A CA 1
ATOM 623 C C . PRO A 1 84 ? 13.236 -10.274 -18.545 1.00 85.00 84 PRO A C 1
ATOM 625 O O . PRO A 1 84 ? 12.664 -10.259 -17.457 1.00 85.00 84 PRO A O 1
ATOM 628 N N . LEU A 1 85 ? 13.473 -11.408 -19.206 1.00 83.81 85 LEU A N 1
ATOM 629 C CA . LEU A 1 85 ? 13.085 -12.738 -18.710 1.00 83.81 85 LEU A CA 1
ATOM 630 C C . LEU A 1 85 ? 14.186 -13.424 -17.882 1.00 83.81 85 LEU A C 1
ATOM 632 O O . LEU A 1 85 ? 13.987 -14.531 -17.386 1.00 83.81 85 LEU A O 1
ATOM 636 N N . GLY A 1 86 ? 15.351 -12.788 -17.746 1.00 83.06 86 GLY A N 1
ATOM 637 C CA . GLY A 1 86 ? 16.511 -13.327 -17.046 1.00 83.06 86 GLY A CA 1
ATOM 638 C C . GLY A 1 86 ? 17.325 -12.241 -16.337 1.00 83.06 86 GLY A C 1
ATOM 639 O O . GLY A 1 86 ? 16.997 -11.058 -16.447 1.00 83.06 86 GLY A O 1
ATOM 640 N N . PRO A 1 87 ? 18.375 -12.633 -15.596 1.00 80.19 87 PRO A N 1
ATOM 641 C CA . PRO A 1 87 ? 19.217 -11.702 -14.854 1.00 80.19 87 PRO A CA 1
ATOM 642 C C . PRO A 1 87 ? 19.895 -10.693 -15.784 1.00 80.19 87 PRO A C 1
ATOM 644 O O . PRO A 1 87 ? 20.382 -11.057 -16.854 1.00 80.19 87 PRO A O 1
ATOM 647 N N . THR A 1 88 ? 19.968 -9.439 -15.349 1.00 82.56 88 THR A N 1
ATOM 648 C CA . THR A 1 88 ? 20.685 -8.361 -16.041 1.00 82.56 88 THR A CA 1
ATOM 649 C C . THR A 1 88 ? 21.839 -7.867 -15.176 1.00 82.56 88 THR A C 1
ATOM 651 O O . THR A 1 88 ? 21.707 -7.821 -13.953 1.00 82.56 88 THR A O 1
ATOM 654 N N . GLU A 1 89 ? 22.953 -7.466 -15.788 1.00 86.25 89 GLU A N 1
ATOM 655 C CA . GLU A 1 89 ? 24.029 -6.774 -15.070 1.00 86.25 89 GLU A CA 1
ATOM 656 C C . GLU A 1 89 ? 23.669 -5.301 -14.818 1.00 86.25 89 GLU A C 1
ATOM 658 O O . GLU A 1 89 ? 23.023 -4.656 -15.644 1.00 86.25 89 GLU A O 1
ATOM 663 N N . GLY A 1 90 ? 24.107 -4.756 -13.680 1.00 86.38 90 GLY A N 1
ATOM 664 C CA . GLY A 1 90 ? 23.837 -3.368 -13.295 1.00 86.38 90 GLY A CA 1
ATOM 665 C C . GLY A 1 90 ? 22.431 -3.142 -12.730 1.00 86.38 90 GLY A C 1
ATOM 666 O O . GLY A 1 90 ? 21.813 -4.049 -12.173 1.00 86.38 90 GLY A O 1
ATOM 667 N N . ILE A 1 91 ? 21.938 -1.903 -12.824 1.00 82.62 91 ILE A N 1
ATOM 668 C CA . ILE A 1 91 ? 20.582 -1.559 -12.375 1.00 82.62 91 ILE A CA 1
ATOM 669 C C . ILE A 1 91 ? 19.592 -2.124 -13.401 1.00 82.62 91 ILE A C 1
ATOM 671 O O . ILE A 1 91 ? 19.665 -1.745 -14.573 1.00 82.62 91 ILE A O 1
ATOM 675 N N . PRO A 1 92 ? 18.673 -3.019 -13.000 1.00 85.25 92 PRO A N 1
ATOM 676 C CA . PRO A 1 92 ? 17.743 -3.620 -13.937 1.00 85.25 92 PRO A CA 1
ATOM 677 C C . PRO A 1 92 ? 16.782 -2.561 -14.475 1.00 85.25 92 PRO A C 1
ATOM 679 O O . PRO A 1 92 ? 16.325 -1.686 -13.742 1.00 85.25 92 PRO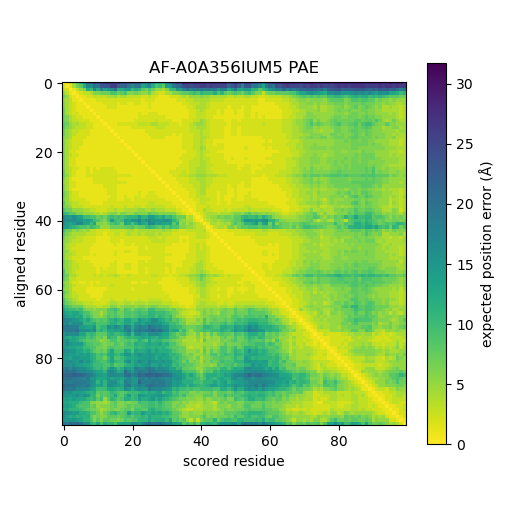 A O 1
ATOM 682 N N . VAL A 1 93 ? 16.381 -2.702 -15.737 1.00 85.00 93 VAL A N 1
ATOM 683 C CA . VAL A 1 93 ? 15.367 -1.830 -16.357 1.00 85.00 93 VAL A CA 1
ATOM 684 C C . VAL A 1 93 ? 13.983 -1.970 -15.714 1.00 85.00 93 VAL A C 1
ATOM 686 O O . VAL A 1 93 ? 13.074 -1.224 -16.044 1.00 85.00 93 VAL A O 1
ATOM 689 N N . THR A 1 94 ? 13.794 -2.908 -14.785 1.00 84.44 94 THR A N 1
ATOM 690 C CA . THR A 1 94 ? 12.594 -3.025 -13.945 1.00 84.44 94 THR A CA 1
ATOM 691 C C . THR A 1 94 ? 12.662 -2.179 -12.669 1.00 84.44 94 THR A C 1
ATOM 693 O O . THR A 1 94 ? 11.696 -2.162 -11.912 1.00 84.44 94 THR A O 1
ATOM 696 N N . TYR A 1 95 ? 13.768 -1.471 -12.410 1.00 84.56 95 TYR A N 1
ATOM 697 C CA . TYR A 1 95 ? 13.856 -0.473 -11.343 1.00 84.56 95 TYR A CA 1
ATOM 698 C C . TYR A 1 95 ? 12.919 0.698 -11.653 1.00 84.56 95 TYR A C 1
ATOM 700 O O . TYR A 1 95 ? 12.916 1.192 -12.778 1.00 84.56 95 TYR A O 1
ATOM 708 N N . VAL A 1 96 ? 12.107 1.132 -10.687 1.00 82.75 96 VAL A N 1
ATOM 709 C CA . VAL A 1 96 ? 11.188 2.267 -10.848 1.00 82.75 96 VAL A CA 1
ATOM 710 C C . VAL A 1 96 ? 11.732 3.459 -10.056 1.00 82.75 96 VAL A C 1
ATOM 712 O O . VAL A 1 96 ? 11.740 3.405 -8.819 1.00 82.75 96 VAL A O 1
ATOM 715 N N . PRO A 1 97 ? 12.178 4.536 -10.733 1.00 80.50 97 PRO A N 1
ATOM 716 C CA . PRO A 1 97 ? 12.681 5.731 -10.065 1.00 80.50 97 PRO A CA 1
ATOM 717 C C . PRO A 1 97 ? 11.683 6.303 -9.053 1.00 80.50 97 PRO A C 1
ATOM 719 O O . PRO A 1 97 ? 10.477 6.314 -9.293 1.00 80.50 97 PRO A O 1
ATOM 722 N N . ALA A 1 98 ? 12.203 6.788 -7.921 1.00 77.75 98 ALA A N 1
ATOM 723 C CA . ALA A 1 98 ? 11.427 7.360 -6.812 1.00 77.75 98 ALA A CA 1
ATOM 724 C C . ALA A 1 98 ? 10.442 6.394 -6.113 1.00 77.75 98 ALA A C 1
ATOM 726 O O . ALA A 1 98 ? 9.601 6.845 -5.333 1.00 77.75 98 ALA A O 1
ATOM 727 N N . ARG A 1 99 ? 10.559 5.078 -6.349 1.00 77.62 99 ARG A N 1
ATOM 728 C CA . ARG A 1 99 ? 9.758 4.048 -5.668 1.00 77.62 99 ARG A CA 1
ATOM 729 C C . ARG A 1 99 ? 10.601 2.980 -4.980 1.00 77.62 99 ARG A C 1
ATOM 731 O O . ARG A 1 99 ? 10.323 2.660 -3.828 1.00 77.62 99 ARG A O 1
ATOM 738 N N . ASN A 1 100 ? 11.534 2.379 -5.718 1.00 71.69 100 ASN A N 1
ATOM 739 C CA . ASN A 1 100 ? 12.348 1.252 -5.256 1.00 71.69 100 ASN A CA 1
ATOM 740 C C . ASN A 1 100 ? 13.573 1.687 -4.456 1.00 71.69 100 ASN A C 1
ATOM 742 O O . ASN A 1 100 ? 14.213 2.692 -4.852 1.00 71.69 100 ASN A O 1
#

pLDDT: mean 89.91, std 8.79, range [51.66, 98.62]

Radius of gyration: 16.86 Å; Cα contacts (8 Å, |Δi|>4): 163; chains: 1; bounding box: 44×24×49 Å

Mean predicted aligned error: 5.85 Å

Solvent-accessible surface area (backbone atoms only — not comparable to full-atom values): 5947 Å² total; per-residue (Å²): 131,84,82,76,48,74,43,80,38,69,30,58,40,45,72,68,35,48,48,52,48,49,53,44,46,72,75,60,32,53,36,34,32,38,30,76,43,49,59,48,82,68,61,63,43,62,56,32,26,50,53,46,38,75,73,67,63,48,84,42,79,44,76,47,79,45,70,50,42,83,75,45,81,18,31,41,36,33,90,87,44,80,73,78,95,63,93,64,85,78,82,51,55,68,46,45,79,100,74,113

Sequence (100 aa):
MSDIKKAVVLLSGGLDSATCLAIARHQGYECYAITFDYGQRHESELAAARRVVDALGAMELKTIHINLGDIGGSALTDRSIEVPLGPTEGIPVTYVPARN

Secondary structure (DSSP, 8-state):
-PPPPEEEEE--SSHHHHHHHHHHHHTT-EEEEEEEE---S--HHHHHHHHHHHHH--S-EEEEE--GGGT---TTT-TTSPPPSS--SSS-TT--TTT-

Nearest PDB structures (foldseek):
  2pg3-assembly1_A-2  TM=6.619E-01  e=6.482E-06  Pectobacterium atrosepticum SCRI1043
  1kp2-assembly1_A  TM=7.589E-01  e=6.886E-03  Escherichia coli
  1kp3-assembly1_A  TM=7.512E-01  e=7.883E-03  Escherichia coli
  5us8-assembly1_A  TM=7.287E-01  e=1.183E-02  Bordetella pertussis Tohama I
  2w37-assembly1_A  TM=3.833E-01  e=1.446E-01  Lentilactobacillus hilgardii